Protein AF-A0A9C8L791-F1 (afdb_monomer_lite)

Radius of gyration: 18.17 Å; chains: 1; bounding box: 49×34×48 Å

Secondary structure (DSSP, 8-state):
-HHHHHHHHHHHHHHHHHHHHHHHHHHHHHHHHH--SHHHHHHHHHHHHHHHTT-SEEEEEEE-TTT--EEEEEEEESS-SSSHHHHHHH-STHHHHHHHH-TT------

pLDDT: mean 77.53, std 18.41, range [37.41, 97.5]

Foldseek 3Di:
DVVVVVVVVVVVVVVVVVVLVVVLVVQLVCLVVVDPDPLSSQQSNQVSVCVSVVNQKGWDWDQDPPVRDIGTRYIDHNPDPPCVVCVNVVSPCVVSVVCVVPPPDPPDPD

Sequence (110 aa):
MKKENEKLGALQAKLTLQRKKIDLILAIDRIRDGIPDPPAMLAAITNILADHFEASLCLLCLLDRESGDLALKAVNDRRSDETSQQLDALMTPALTQQIVEADGVLIWEG

Structure (mmCIF, N/CA/C/O backbone):
data_AF-A0A9C8L791-F1
#
_entry.id   AF-A0A9C8L791-F1
#
loop_
_atom_site.group_PDB
_atom_site.id
_atom_site.type_symbol
_atom_site.label_atom_id
_atom_site.label_alt_id
_atom_site.label_comp_id
_atom_site.label_asym_id
_atom_site.label_entity_id
_atom_site.label_seq_id
_atom_site.pdbx_PDB_ins_code
_atom_site.Cartn_x
_atom_site.Cartn_y
_atom_site.Cartn_z
_atom_site.occupancy
_atom_site.B_iso_or_equiv
_atom_site.auth_seq_id
_atom_site.auth_comp_id
_atom_site.auth_asym_id
_atom_site.auth_atom_id
_atom_site.pdbx_PDB_model_num
ATOM 1 N N . MET A 1 1 ? -29.755 5.052 29.133 1.00 60.81 1 MET A N 1
ATOM 2 C CA . MET A 1 1 ? -28.446 5.713 29.331 1.00 60.81 1 MET A CA 1
ATOM 3 C C . MET A 1 1 ? -27.243 4.831 28.979 1.00 60.81 1 MET A C 1
ATOM 5 O O . MET A 1 1 ? -26.572 5.166 28.018 1.00 60.81 1 MET A O 1
ATOM 9 N N . LYS A 1 2 ? -26.961 3.696 29.649 1.00 65.31 2 LYS A N 1
ATOM 10 C CA . LYS A 1 2 ? -25.735 2.896 29.375 1.00 65.31 2 LYS A CA 1
ATOM 11 C C . LYS A 1 2 ? -25.645 2.324 27.940 1.00 65.31 2 LYS A C 1
ATOM 13 O O . LYS A 1 2 ? -24.660 2.558 27.253 1.00 65.31 2 LYS A O 1
ATOM 18 N N . LYS A 1 3 ? -26.728 1.705 27.446 1.00 68.38 3 LYS A N 1
ATOM 19 C CA . LYS A 1 3 ? -26.830 1.164 26.069 1.00 68.38 3 LYS A CA 1
ATOM 20 C C . LYS A 1 3 ? -26.739 2.221 24.962 1.00 68.38 3 LYS A C 1
ATOM 22 O O . LYS A 1 3 ? -26.332 1.921 23.848 1.00 68.38 3 LYS A O 1
ATOM 27 N N . GLU A 1 4 ? -27.161 3.446 25.249 1.00 74.31 4 GLU A N 1
ATOM 28 C CA . GLU A 1 4 ? -27.154 4.547 24.280 1.00 74.31 4 GLU A CA 1
ATOM 29 C C . GLU A 1 4 ? -25.747 5.132 24.129 1.00 74.31 4 GLU A C 1
ATOM 31 O O . GLU A 1 4 ? -25.305 5.400 23.016 1.00 74.31 4 GLU A O 1
ATOM 36 N N . ASN A 1 5 ? -25.001 5.195 25.235 1.00 78.81 5 ASN A N 1
ATOM 37 C CA . ASN A 1 5 ? -23.604 5.617 25.243 1.00 78.81 5 ASN A CA 1
ATOM 38 C C . ASN A 1 5 ? -22.681 4.585 24.562 1.00 78.81 5 ASN A C 1
ATOM 40 O O . ASN A 1 5 ? -21.781 4.951 23.811 1.00 78.81 5 ASN A O 1
ATOM 44 N N . GLU A 1 6 ? -22.953 3.287 24.742 1.00 81.38 6 GLU A N 1
ATOM 45 C CA . GLU A 1 6 ? -22.265 2.203 24.016 1.00 81.38 6 GLU A CA 1
ATOM 46 C C . GLU A 1 6 ? -22.512 2.281 22.500 1.00 81.38 6 GLU A C 1
ATOM 48 O O . GLU A 1 6 ? -21.590 2.126 21.698 1.00 81.38 6 GLU A O 1
ATOM 53 N N . LYS A 1 7 ? -23.751 2.582 22.092 1.00 88.25 7 LYS A N 1
ATOM 54 C CA . LYS A 1 7 ? -24.124 2.724 20.679 1.00 88.25 7 LYS A CA 1
ATOM 55 C C . LYS A 1 7 ? -23.476 3.954 20.037 1.00 88.25 7 LYS A C 1
ATOM 57 O O . LYS A 1 7 ? -23.026 3.877 18.894 1.00 88.25 7 LYS A O 1
ATOM 62 N N . LEU A 1 8 ? -23.388 5.061 20.777 1.00 90.00 8 LEU A N 1
ATOM 63 C CA . LEU A 1 8 ? -22.699 6.275 20.343 1.00 90.00 8 LEU A CA 1
ATOM 64 C C . LEU A 1 8 ? -21.190 6.034 20.169 1.00 90.00 8 LEU A C 1
ATOM 66 O O . LEU A 1 8 ? -20.635 6.403 19.136 1.00 90.00 8 LEU A O 1
ATOM 70 N N . GLY A 1 9 ? -20.549 5.341 21.116 1.00 90.94 9 GLY A N 1
ATOM 71 C CA . GLY A 1 9 ? -19.135 4.966 21.014 1.00 90.94 9 GLY A CA 1
ATOM 72 C C . GLY A 1 9 ? -18.841 4.050 19.820 1.00 90.94 9 GLY A C 1
ATOM 73 O O . GLY A 1 9 ? -17.887 4.281 19.078 1.00 90.94 9 GLY A O 1
ATOM 74 N N . ALA A 1 10 ? -19.699 3.058 19.560 1.00 91.00 10 ALA A N 1
ATOM 75 C CA . ALA A 1 10 ? -19.560 2.180 18.396 1.00 91.00 10 ALA A CA 1
ATOM 76 C C . ALA A 1 10 ? -19.705 2.937 17.061 1.00 91.00 10 ALA A C 1
ATOM 78 O O . ALA A 1 10 ? -18.971 2.673 16.106 1.00 91.00 10 ALA A O 1
ATOM 79 N N . LEU A 1 11 ? -20.626 3.906 16.990 1.00 92.50 11 LEU A N 1
ATOM 80 C CA . LEU A 1 11 ? -20.796 4.767 15.816 1.00 92.50 11 LEU A CA 1
ATOM 81 C C . LEU A 1 11 ? -19.575 5.663 15.585 1.00 92.50 11 LEU A C 1
ATOM 83 O O . LEU A 1 11 ? -19.116 5.777 14.449 1.00 92.50 11 LEU A O 1
ATOM 87 N N . GLN A 1 12 ? -19.016 6.243 16.648 1.00 93.81 12 GLN A N 1
ATOM 88 C CA . GLN A 1 12 ? -17.788 7.036 16.568 1.00 93.81 12 GLN A CA 1
ATOM 89 C C . GLN A 1 12 ? -16.602 6.188 16.098 1.00 93.81 12 GLN A C 1
ATOM 91 O O . GLN A 1 12 ? -15.901 6.587 15.172 1.00 93.81 12 GLN A O 1
ATOM 96 N N . ALA A 1 13 ? -16.421 4.986 16.651 1.00 91.94 13 ALA A N 1
ATOM 97 C CA . ALA A 1 13 ? -15.372 4.066 16.214 1.00 91.94 13 ALA A CA 1
ATOM 98 C C . ALA A 1 13 ? -15.518 3.695 14.727 1.00 91.94 13 ALA A C 1
ATOM 100 O O . ALA A 1 13 ? -14.536 3.703 13.981 1.00 91.94 13 ALA A O 1
ATOM 101 N N . LYS A 1 14 ? -16.752 3.440 14.268 1.00 93.81 14 LYS A N 1
ATOM 102 C CA . LYS A 1 14 ? -17.037 3.163 12.854 1.00 93.81 14 LYS A CA 1
ATOM 103 C C . LYS A 1 14 ? -16.705 4.359 11.960 1.00 93.81 14 LYS A C 1
ATOM 105 O O . LYS A 1 14 ? -16.102 4.160 10.909 1.00 93.81 14 LYS A O 1
ATOM 110 N N . LEU A 1 15 ? -17.072 5.577 12.359 1.00 94.75 15 LEU A N 1
ATOM 111 C CA . LEU A 1 15 ? -16.745 6.789 11.602 1.00 94.75 15 LEU A CA 1
ATOM 112 C C . LEU A 1 15 ? -15.235 7.003 11.510 1.00 94.75 15 LEU A C 1
ATOM 114 O O . LEU A 1 15 ? -14.724 7.227 10.416 1.00 94.75 15 LEU A O 1
ATOM 118 N N . THR A 1 16 ? -14.516 6.859 12.622 1.00 94.25 16 THR A N 1
ATOM 119 C CA . THR A 1 16 ? -13.053 6.969 12.647 1.00 94.25 16 THR A CA 1
ATOM 120 C C . THR A 1 16 ? -12.402 5.937 11.731 1.00 94.25 16 THR A C 1
ATOM 122 O O . THR A 1 16 ? -11.501 6.276 10.967 1.00 94.25 16 THR A O 1
ATOM 125 N N . LEU A 1 17 ? -12.881 4.690 11.745 1.00 91.69 17 LEU A N 1
ATOM 126 C CA . LEU A 1 17 ? -12.372 3.646 10.856 1.00 91.69 17 LEU A CA 1
ATOM 127 C C . LEU A 1 17 ? -12.614 3.981 9.379 1.00 91.69 17 LEU A C 1
ATOM 129 O O . LEU A 1 17 ? -11.704 3.854 8.565 1.00 91.69 17 LEU A O 1
ATOM 133 N N . GLN A 1 18 ? -13.824 4.417 9.023 1.00 94.38 18 GLN A N 1
ATOM 134 C CA . GLN A 1 18 ? -14.141 4.804 7.644 1.00 94.38 18 GLN A CA 1
ATOM 135 C C . GLN A 1 18 ? -13.308 6.001 7.190 1.00 94.38 18 GLN A C 1
ATOM 137 O O . GLN A 1 18 ? -12.815 6.018 6.064 1.00 94.38 18 GLN A O 1
ATOM 142 N N . ARG A 1 19 ? -13.083 6.969 8.084 1.00 94.94 19 ARG A N 1
ATOM 143 C CA . ARG A 1 19 ? -12.234 8.118 7.792 1.00 94.94 19 ARG A CA 1
ATOM 144 C C . ARG A 1 19 ? -10.795 7.696 7.500 1.00 94.94 19 ARG A C 1
ATOM 146 O O . ARG A 1 19 ? -10.274 8.068 6.456 1.00 94.94 19 ARG A O 1
ATOM 153 N N . LYS A 1 20 ? -10.209 6.844 8.351 1.00 92.44 20 LYS A N 1
ATOM 154 C CA . LYS A 1 20 ? -8.863 6.285 8.140 1.00 92.44 20 LYS A CA 1
ATOM 155 C C . LYS A 1 20 ? -8.730 5.573 6.788 1.00 92.44 20 LYS A C 1
ATOM 157 O O . LYS A 1 20 ? -7.731 5.768 6.105 1.00 92.44 20 LYS A O 1
ATOM 162 N N . LYS A 1 21 ? -9.742 4.797 6.378 1.00 93.81 21 LYS A N 1
ATOM 163 C CA . LYS A 1 21 ? -9.753 4.108 5.073 1.00 93.81 21 LYS A CA 1
ATOM 164 C C . LYS A 1 21 ? -9.735 5.083 3.897 1.00 93.81 21 LYS A C 1
ATOM 166 O O . LYS A 1 21 ? -8.951 4.900 2.973 1.00 93.81 21 LYS A O 1
ATOM 171 N N . ILE A 1 22 ? -10.587 6.108 3.935 1.00 96.00 22 ILE A N 1
ATOM 172 C CA . ILE A 1 22 ? -10.644 7.128 2.878 1.00 96.00 22 ILE A CA 1
ATOM 173 C C . ILE A 1 22 ? -9.325 7.895 2.811 1.00 96.00 22 ILE A C 1
ATOM 175 O O . ILE A 1 22 ? -8.783 8.076 1.725 1.00 96.00 22 ILE A O 1
ATOM 179 N N . ASP A 1 23 ? -8.789 8.306 3.961 1.00 95.25 23 ASP A N 1
ATOM 180 C CA . ASP A 1 23 ? -7.527 9.042 4.018 1.00 95.25 23 ASP A CA 1
ATOM 181 C C . ASP A 1 23 ? -6.365 8.206 3.440 1.00 95.25 23 ASP A C 1
ATOM 183 O O . ASP A 1 23 ? -5.536 8.754 2.714 1.00 95.25 23 ASP A O 1
ATOM 187 N N . LEU A 1 24 ? -6.343 6.884 3.669 1.00 95.50 24 LEU A N 1
ATOM 188 C CA . LEU A 1 24 ? -5.360 5.979 3.060 1.00 95.50 24 LEU A CA 1
ATOM 189 C C . LEU A 1 24 ? -5.513 5.890 1.534 1.00 95.50 24 LEU A C 1
ATOM 191 O O . LEU A 1 24 ? -4.525 6.043 0.821 1.00 95.50 24 LEU A O 1
ATOM 195 N N . ILE A 1 25 ? -6.734 5.680 1.027 1.00 95.81 25 ILE A N 1
ATOM 196 C CA . ILE A 1 25 ? -6.994 5.603 -0.423 1.00 95.81 25 ILE A CA 1
ATOM 197 C C . ILE A 1 25 ? -6.551 6.897 -1.112 1.00 95.81 25 ILE A C 1
ATOM 199 O O . ILE A 1 25 ? -5.844 6.847 -2.114 1.00 95.81 25 ILE A O 1
ATOM 203 N N . LEU A 1 26 ? -6.907 8.055 -0.547 1.00 97.06 26 LEU A N 1
ATOM 204 C CA . LEU A 1 26 ? -6.512 9.355 -1.092 1.00 97.06 26 LEU A CA 1
ATOM 205 C C . LEU A 1 26 ? -4.998 9.570 -1.054 1.00 97.06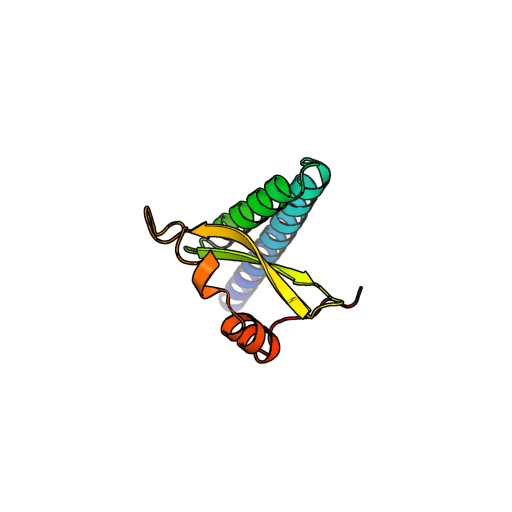 26 LEU A C 1
ATOM 207 O O . LEU A 1 26 ? -4.449 10.241 -1.924 1.00 97.06 26 LEU A O 1
ATOM 211 N N . ALA A 1 27 ? -4.310 9.042 -0.045 1.00 96.62 27 ALA A N 1
ATOM 212 C CA . ALA A 1 27 ? -2.864 9.155 0.024 1.00 96.62 27 ALA A CA 1
ATOM 213 C C . ALA A 1 27 ? -2.169 8.278 -1.032 1.00 96.62 27 ALA A C 1
ATOM 215 O O . ALA A 1 27 ? -1.232 8.746 -1.674 1.00 96.62 27 ALA A O 1
ATOM 216 N N . ILE A 1 28 ? -2.672 7.062 -1.277 1.00 96.00 28 ILE A N 1
ATOM 217 C CA . ILE A 1 28 ? -2.200 6.197 -2.371 1.00 96.00 28 ILE A CA 1
ATOM 218 C C . ILE A 1 28 ? -2.441 6.869 -3.731 1.00 96.00 28 ILE A C 1
ATOM 220 O O . ILE A 1 28 ? -1.542 6.892 -4.567 1.00 96.00 28 ILE A O 1
ATOM 224 N N . ASP A 1 29 ? -3.617 7.468 -3.931 1.00 97.25 29 ASP A N 1
ATOM 225 C CA . ASP A 1 29 ? -3.988 8.182 -5.160 1.00 97.25 29 ASP A CA 1
ATOM 226 C C . ASP A 1 29 ? -3.018 9.337 -5.467 1.00 97.25 29 ASP A C 1
ATOM 228 O O . ASP A 1 29 ? -2.471 9.431 -6.564 1.00 97.25 29 ASP A O 1
ATOM 232 N N . ARG A 1 30 ? -2.689 10.148 -4.453 1.00 97.50 30 ARG A N 1
ATOM 233 C CA . ARG A 1 30 ? -1.693 11.226 -4.580 1.00 97.50 30 ARG A CA 1
ATOM 234 C C . ARG A 1 30 ? -0.292 10.714 -4.907 1.00 97.50 30 ARG A C 1
ATOM 236 O O . ARG A 1 30 ? 0.423 11.378 -5.649 1.00 97.50 30 ARG A O 1
ATOM 243 N N . ILE A 1 31 ? 0.117 9.576 -4.342 1.00 96.88 31 ILE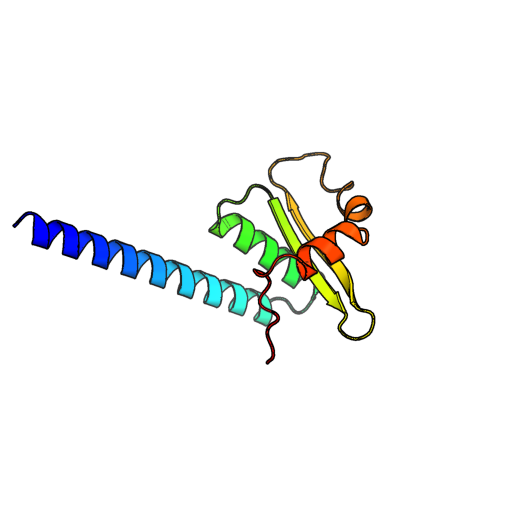 A N 1
ATOM 244 C CA . ILE A 1 31 ? 1.415 8.962 -4.655 1.00 96.88 31 ILE A CA 1
ATOM 245 C C . ILE A 1 31 ? 1.438 8.508 -6.117 1.00 96.88 31 ILE A C 1
ATOM 247 O O . ILE A 1 31 ? 2.392 8.819 -6.830 1.00 96.88 31 ILE A O 1
ATOM 251 N N . ARG A 1 32 ? 0.375 7.830 -6.568 1.00 95.00 32 ARG A N 1
ATOM 252 C CA . ARG A 1 32 ? 0.229 7.364 -7.952 1.00 95.00 32 ARG A CA 1
ATOM 253 C C . ARG A 1 32 ? 0.308 8.517 -8.950 1.00 95.00 32 ARG A C 1
ATOM 255 O O . ARG A 1 32 ? 1.000 8.405 -9.954 1.00 95.00 32 ARG A O 1
ATOM 262 N N . ASP A 1 33 ? -0.379 9.618 -8.667 1.00 97.25 33 ASP A N 1
ATOM 263 C CA . ASP A 1 33 ? -0.464 10.743 -9.601 1.00 97.25 33 ASP A CA 1
ATOM 264 C C . ASP A 1 33 ? 0.752 11.683 -9.517 1.00 97.25 33 ASP A C 1
ATOM 266 O O . ASP A 1 33 ? 1.041 12.416 -10.463 1.00 97.25 33 ASP A O 1
ATOM 270 N N . GLY A 1 34 ? 1.473 11.679 -8.391 1.00 95.88 34 GLY A N 1
ATOM 271 C CA . GLY A 1 34 ? 2.595 12.583 -8.130 1.00 95.88 34 GLY A CA 1
ATOM 272 C C . GLY A 1 34 ? 3.982 12.033 -8.473 1.00 95.88 34 GLY A C 1
ATOM 273 O O . GLY A 1 34 ? 4.910 12.824 -8.642 1.00 95.88 34 GLY A O 1
ATOM 274 N N . ILE A 1 35 ? 4.153 10.709 -8.566 1.00 96.19 35 ILE A N 1
ATOM 275 C CA . ILE A 1 35 ? 5.456 10.070 -8.804 1.00 96.19 35 ILE A CA 1
ATOM 276 C C . ILE A 1 35 ? 5.430 9.329 -10.148 1.00 96.19 35 ILE A C 1
ATOM 278 O O . ILE A 1 35 ? 4.845 8.255 -10.231 1.00 96.19 35 ILE A O 1
ATOM 282 N N . PRO A 1 36 ? 6.077 9.849 -11.207 1.00 93.00 36 PRO A N 1
ATOM 283 C CA . PRO A 1 36 ? 6.042 9.219 -12.529 1.00 93.00 36 PRO A CA 1
ATOM 284 C C . PRO A 1 36 ? 6.922 7.966 -12.637 1.00 93.00 36 PRO A C 1
ATOM 286 O O . PRO A 1 36 ? 6.715 7.159 -13.539 1.00 93.00 36 PRO A O 1
ATOM 289 N N . ASP A 1 37 ? 7.910 7.809 -11.751 1.00 94.88 37 ASP A N 1
ATOM 290 C CA . ASP A 1 37 ? 8.803 6.649 -11.722 1.00 94.88 37 ASP A CA 1
ATOM 291 C C . ASP A 1 37 ? 8.139 5.467 -10.984 1.00 94.88 37 ASP A C 1
ATOM 293 O O . ASP A 1 37 ? 7.884 5.574 -9.779 1.00 94.88 37 ASP A O 1
ATOM 297 N N . PRO A 1 38 ? 7.847 4.335 -11.659 1.00 91.94 38 PRO A N 1
ATOM 298 C CA . PRO A 1 38 ? 7.111 3.233 -11.040 1.00 91.94 38 PRO A CA 1
ATOM 299 C C . PRO A 1 38 ? 7.814 2.596 -9.827 1.00 91.94 38 PRO A C 1
ATOM 301 O O . PRO A 1 38 ? 7.137 2.374 -8.823 1.00 91.94 38 PRO A O 1
ATOM 304 N N . PRO A 1 39 ? 9.135 2.319 -9.836 1.00 87.88 39 PRO A N 1
ATOM 305 C CA . PRO A 1 39 ? 9.834 1.839 -8.643 1.00 87.88 39 PRO A CA 1
ATOM 306 C C . PRO A 1 39 ? 9.703 2.786 -7.443 1.00 87.88 39 PRO A C 1
ATOM 308 O O . PRO A 1 39 ? 9.355 2.338 -6.348 1.00 87.88 39 PRO A O 1
ATOM 311 N N . ALA A 1 40 ? 9.910 4.093 -7.639 1.00 89.81 40 ALA A N 1
ATOM 312 C CA . ALA A 1 40 ? 9.753 5.081 -6.573 1.00 89.81 40 ALA A CA 1
ATOM 313 C C . ALA A 1 40 ? 8.303 5.175 -6.067 1.00 89.81 40 ALA A C 1
ATOM 315 O O . ALA A 1 40 ? 8.075 5.291 -4.860 1.00 89.81 40 ALA A O 1
ATOM 316 N N . MET A 1 41 ? 7.318 5.078 -6.965 1.00 95.75 41 MET A N 1
ATOM 317 C CA . MET A 1 41 ? 5.897 5.055 -6.615 1.00 95.75 41 MET A CA 1
ATOM 318 C C . MET A 1 41 ? 5.557 3.841 -5.741 1.00 95.75 41 MET A C 1
ATOM 320 O O . MET A 1 41 ? 4.944 3.992 -4.685 1.00 95.75 41 MET A O 1
ATOM 324 N N . LEU A 1 42 ? 5.985 2.643 -6.148 1.00 92.56 42 LEU A N 1
ATOM 325 C CA . LEU A 1 42 ? 5.742 1.400 -5.413 1.00 92.56 42 LEU A CA 1
ATOM 326 C C . LEU A 1 42 ? 6.402 1.432 -4.029 1.00 92.56 42 LEU A C 1
ATOM 328 O O . LEU A 1 42 ? 5.763 1.067 -3.046 1.00 92.56 42 LEU A O 1
ATOM 332 N N . ALA A 1 43 ? 7.630 1.946 -3.923 1.00 89.81 43 ALA A N 1
ATOM 333 C CA . ALA A 1 43 ? 8.295 2.140 -2.636 1.00 89.81 43 ALA A CA 1
ATOM 334 C C . ALA A 1 43 ? 7.524 3.109 -1.721 1.00 89.81 43 ALA A C 1
ATOM 336 O O . ALA A 1 43 ? 7.311 2.817 -0.543 1.00 89.81 43 ALA A O 1
ATOM 337 N N . ALA A 1 44 ? 7.049 4.237 -2.260 1.00 95.12 44 ALA A N 1
ATOM 338 C CA . ALA A 1 44 ? 6.246 5.197 -1.507 1.00 95.12 44 ALA A CA 1
ATOM 339 C C . ALA A 1 44 ? 4.909 4.597 -1.026 1.00 95.12 44 ALA A C 1
ATOM 341 O O . ALA A 1 44 ? 4.517 4.826 0.120 1.00 95.12 44 ALA A O 1
ATOM 342 N N . ILE A 1 45 ? 4.243 3.786 -1.858 1.00 95.69 45 ILE A N 1
ATOM 343 C CA . ILE A 1 45 ? 3.026 3.052 -1.479 1.00 95.69 45 ILE A CA 1
ATOM 344 C C . ILE A 1 45 ? 3.323 2.045 -0.355 1.00 95.69 45 ILE A C 1
ATOM 346 O O . ILE A 1 45 ? 2.605 2.001 0.643 1.00 95.69 45 ILE A O 1
ATOM 350 N N . THR A 1 46 ? 4.394 1.261 -0.463 1.00 93.12 46 THR A N 1
ATOM 351 C CA . THR A 1 46 ? 4.782 0.295 0.580 1.00 93.12 46 THR A CA 1
ATOM 352 C C . THR A 1 46 ? 5.074 0.984 1.912 1.00 93.12 46 THR A C 1
ATOM 354 O O . THR A 1 46 ? 4.639 0.510 2.962 1.00 93.12 46 THR A O 1
ATOM 357 N N . ASN A 1 47 ? 5.745 2.138 1.884 1.00 93.31 47 ASN A N 1
ATOM 358 C CA . ASN A 1 47 ? 6.044 2.913 3.088 1.00 93.31 47 ASN A CA 1
ATOM 359 C C . ASN A 1 47 ? 4.770 3.406 3.783 1.00 93.31 47 ASN A C 1
ATOM 361 O O . ASN A 1 47 ? 4.620 3.200 4.987 1.00 93.31 47 ASN A O 1
ATOM 365 N N . ILE A 1 48 ? 3.827 3.993 3.035 1.00 95.56 48 ILE A N 1
ATOM 366 C CA . ILE A 1 48 ? 2.592 4.508 3.640 1.00 95.56 48 ILE A CA 1
ATOM 367 C C . ILE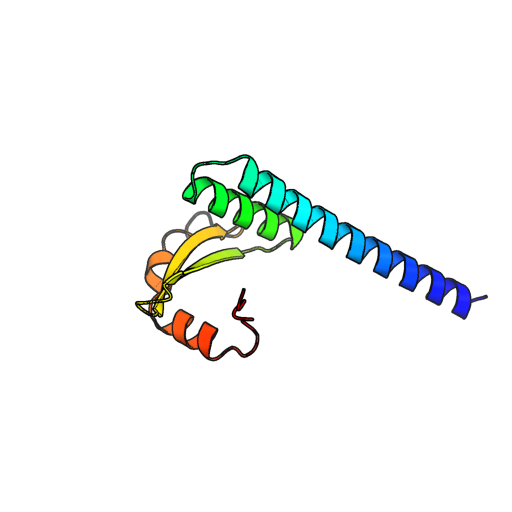 A 1 48 ? 1.690 3.388 4.166 1.00 95.56 48 ILE A C 1
ATOM 369 O O . ILE A 1 48 ? 1.029 3.567 5.187 1.00 95.56 48 ILE A O 1
ATOM 373 N N . LEU A 1 49 ? 1.682 2.221 3.515 1.00 94.12 49 LEU A N 1
ATOM 374 C CA . LEU A 1 49 ? 0.982 1.042 4.026 1.00 94.12 49 LEU A CA 1
ATOM 375 C C . LEU A 1 49 ? 1.618 0.559 5.332 1.00 94.12 49 LEU A C 1
ATOM 377 O O . LEU A 1 49 ? 0.903 0.328 6.307 1.00 94.12 49 LEU A O 1
ATOM 381 N N . ALA A 1 50 ? 2.950 0.472 5.384 1.00 91.19 50 ALA A N 1
ATOM 382 C CA . ALA A 1 50 ? 3.662 0.118 6.605 1.00 91.19 50 ALA A CA 1
ATOM 383 C C . ALA A 1 50 ? 3.373 1.112 7.744 1.00 91.19 50 ALA A C 1
ATOM 385 O O . ALA A 1 50 ? 3.149 0.690 8.877 1.00 91.19 50 ALA A O 1
ATOM 386 N N . ASP A 1 51 ? 3.317 2.416 7.447 1.00 92.38 51 ASP A N 1
ATOM 387 C CA . ASP A 1 51 ? 2.998 3.455 8.432 1.00 92.38 51 ASP A CA 1
ATOM 388 C C . ASP A 1 51 ? 1.563 3.331 8.931 1.00 92.38 51 ASP A C 1
ATOM 390 O O . ASP A 1 51 ? 1.318 3.330 10.135 1.00 92.38 51 ASP A O 1
ATOM 394 N N . HIS A 1 52 ? 0.610 3.196 8.010 1.00 92.50 52 HIS A N 1
ATOM 395 C CA . HIS A 1 52 ? -0.810 3.164 8.337 1.00 92.50 52 HIS A CA 1
ATOM 396 C C . HIS A 1 52 ? -1.195 1.958 9.196 1.00 92.50 52 HIS A C 1
ATOM 398 O O . HIS A 1 52 ? -2.051 2.074 10.075 1.00 92.50 52 HIS A O 1
ATOM 404 N N . PHE A 1 53 ? -0.587 0.802 8.927 1.00 89.88 53 PHE A N 1
ATOM 405 C CA . PHE A 1 53 ? -0.838 -0.430 9.671 1.00 89.88 53 PHE A CA 1
ATOM 406 C C . PHE A 1 53 ? 0.114 -0.635 10.849 1.00 89.88 53 PHE A C 1
ATOM 408 O O . PHE A 1 53 ? 0.011 -1.660 11.519 1.00 89.88 53 PHE A O 1
ATOM 415 N N . GLU A 1 54 ? 1.031 0.309 11.094 1.00 89.50 54 GLU A N 1
ATOM 416 C CA . GLU A 1 54 ? 2.108 0.172 12.083 1.00 89.50 54 GLU A CA 1
ATOM 417 C C . GLU A 1 54 ? 2.859 -1.165 11.913 1.00 89.50 54 GLU A C 1
ATOM 419 O O . GLU A 1 54 ? 3.272 -1.823 12.872 1.00 89.50 54 GLU A O 1
ATOM 424 N N . ALA A 1 55 ? 3.001 -1.599 10.658 1.00 85.75 55 ALA A N 1
ATOM 425 C CA . ALA A 1 55 ? 3.550 -2.896 10.321 1.00 85.75 55 ALA A CA 1
ATOM 426 C C . ALA A 1 55 ? 5.073 -2.861 10.429 1.00 85.75 55 ALA A C 1
ATOM 428 O O . ALA A 1 55 ? 5.739 -1.936 9.967 1.00 85.75 55 ALA A O 1
ATOM 429 N N . SER A 1 56 ? 5.639 -3.913 11.010 1.00 83.25 56 SER A N 1
ATOM 430 C CA . SER A 1 56 ? 7.088 -4.067 11.103 1.00 83.25 56 SER A CA 1
ATOM 431 C C . SER A 1 56 ? 7.747 -4.491 9.793 1.00 83.25 56 SER A C 1
ATOM 433 O O . SER A 1 56 ? 8.948 -4.313 9.645 1.00 83.25 56 SER A O 1
ATOM 435 N N . LEU A 1 57 ? 6.970 -5.091 8.890 1.00 82.31 57 LEU A N 1
ATOM 436 C CA . LEU A 1 57 ? 7.394 -5.546 7.574 1.00 82.31 57 LEU A CA 1
ATOM 437 C C . LEU A 1 57 ? 6.238 -5.340 6.594 1.00 82.31 57 LEU A C 1
ATOM 439 O O . LEU A 1 57 ? 5.107 -5.734 6.881 1.00 82.31 57 LEU A O 1
ATOM 443 N N . CYS A 1 58 ? 6.529 -4.754 5.439 1.00 85.56 58 CYS A N 1
ATOM 444 C CA . CYS A 1 58 ? 5.602 -4.622 4.326 1.00 85.56 58 CYS A CA 1
ATOM 445 C C . CYS A 1 58 ? 6.315 -4.996 3.025 1.00 85.56 58 CYS A C 1
ATOM 447 O O . CYS A 1 58 ? 7.402 -4.493 2.740 1.00 85.56 58 CYS A O 1
ATOM 449 N N . LEU A 1 59 ? 5.696 -5.887 2.253 1.00 85.88 59 LEU A N 1
ATOM 450 C CA . LEU A 1 59 ? 6.195 -6.370 0.971 1.00 85.88 59 LEU A CA 1
ATOM 451 C C . LEU A 1 59 ? 5.160 -6.044 -0.101 1.00 85.88 59 LEU A C 1
ATOM 453 O O . LEU A 1 59 ? 3.977 -6.336 0.078 1.00 85.88 59 LEU A O 1
ATOM 457 N N . LEU A 1 60 ? 5.607 -5.480 -1.219 1.00 86.38 60 LEU A N 1
ATOM 458 C CA . LEU A 1 60 ? 4.767 -5.248 -2.387 1.00 86.38 60 LEU A CA 1
ATOM 459 C C . LEU A 1 60 ? 5.315 -6.032 -3.572 1.00 86.38 60 LEU A C 1
ATOM 461 O O . LEU A 1 60 ? 6.442 -5.806 -4.019 1.00 86.38 60 LEU A O 1
ATOM 465 N N . CYS A 1 61 ? 4.492 -6.947 -4.070 1.00 83.75 61 CYS A N 1
ATOM 466 C CA . CYS A 1 61 ? 4.823 -7.825 -5.180 1.00 83.75 61 CYS A CA 1
ATOM 467 C C . CYS A 1 61 ? 3.901 -7.547 -6.365 1.00 83.75 61 CYS A C 1
ATOM 469 O O . CYS A 1 61 ? 2.730 -7.215 -6.182 1.00 83.75 61 CYS A O 1
ATOM 471 N N . LEU A 1 62 ? 4.427 -7.714 -7.573 1.00 85.56 62 LEU A N 1
ATOM 472 C CA . LEU A 1 62 ? 3.643 -7.719 -8.801 1.00 85.56 62 LEU A CA 1
ATOM 473 C C . LEU A 1 62 ? 3.626 -9.131 -9.368 1.00 85.56 62 LEU A C 1
ATOM 475 O O . LEU A 1 62 ? 4.674 -9.763 -9.465 1.00 85.56 62 LEU A O 1
ATOM 479 N N . LEU A 1 63 ? 2.438 -9.599 -9.731 1.00 80.88 63 LEU A N 1
ATOM 480 C CA . LEU A 1 63 ? 2.247 -10.853 -10.442 1.00 80.88 63 LEU A CA 1
ATOM 481 C C . LEU A 1 63 ? 2.203 -10.561 -11.942 1.00 80.88 63 LEU A C 1
ATOM 483 O O . LEU A 1 63 ? 1.352 -9.789 -12.395 1.00 80.88 63 LEU A O 1
ATOM 487 N N . ASP A 1 64 ? 3.103 -11.176 -12.697 1.00 79.56 64 ASP A N 1
ATOM 488 C CA . ASP A 1 64 ? 3.005 -11.224 -14.147 1.00 79.56 64 ASP A CA 1
ATOM 489 C C . ASP A 1 64 ? 1.866 -12.173 -14.542 1.00 79.56 64 ASP A C 1
ATOM 491 O O . ASP A 1 64 ? 1.821 -13.328 -14.117 1.00 79.56 64 ASP A O 1
ATOM 495 N N . ARG A 1 65 ? 0.901 -11.675 -15.320 1.00 78.25 65 ARG A N 1
ATOM 496 C CA . ARG A 1 65 ? -0.286 -12.457 -15.694 1.00 78.25 65 ARG A CA 1
ATOM 497 C C . ARG A 1 65 ? -0.000 -13.506 -16.767 1.00 78.25 65 ARG A C 1
ATOM 499 O O . ARG A 1 65 ? -0.761 -14.463 -16.860 1.00 78.25 65 ARG A O 1
ATOM 506 N N . GLU A 1 66 ? 1.026 -13.310 -17.591 1.00 81.06 66 GLU A N 1
ATOM 507 C CA . GLU A 1 66 ? 1.357 -14.218 -18.690 1.00 81.06 66 GLU A CA 1
ATOM 508 C C . GLU A 1 66 ? 2.262 -15.352 -18.212 1.00 81.06 66 GLU A C 1
ATOM 510 O O . GLU A 1 66 ? 1.999 -16.514 -18.52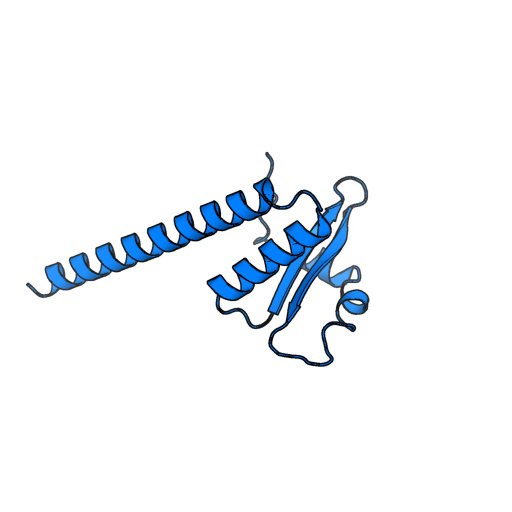1 1.00 81.06 66 GLU A O 1
ATOM 515 N N . SER A 1 67 ? 3.304 -15.031 -17.441 1.00 80.31 67 SER A N 1
ATOM 516 C CA . SER A 1 67 ? 4.242 -16.028 -16.923 1.00 80.31 67 SER A CA 1
ATOM 517 C C . SER A 1 67 ? 3.811 -16.631 -15.586 1.00 80.31 67 SER A C 1
ATOM 519 O O . SER A 1 67 ? 4.237 -17.735 -15.251 1.00 80.31 67 SER A O 1
ATOM 521 N N . GLY A 1 68 ? 2.952 -15.941 -14.827 1.00 75.75 68 GLY A N 1
ATOM 522 C CA . GLY A 1 68 ? 2.602 -16.322 -13.457 1.00 75.75 68 GLY A CA 1
ATOM 523 C C . GLY A 1 68 ? 3.709 -16.014 -12.443 1.00 75.75 68 GLY A C 1
ATOM 524 O O . GLY A 1 68 ? 3.614 -16.435 -11.288 1.00 75.75 68 GLY A O 1
ATOM 525 N N . ASP A 1 69 ? 4.755 -15.291 -12.852 1.00 75.88 69 ASP A N 1
ATOM 526 C CA . ASP A 1 69 ? 5.881 -14.976 -11.982 1.00 75.88 69 ASP A CA 1
ATOM 527 C C . ASP A 1 69 ? 5.535 -13.852 -11.010 1.00 75.88 69 ASP A C 1
ATOM 529 O O . ASP A 1 69 ? 4.991 -12.809 -11.376 1.00 75.88 69 ASP A O 1
ATOM 533 N N . LEU A 1 70 ? 5.914 -14.043 -9.750 1.00 76.50 70 LEU A N 1
ATOM 534 C CA . LEU A 1 70 ? 5.785 -13.029 -8.718 1.00 76.50 70 LEU A CA 1
ATOM 535 C C . LEU A 1 70 ? 7.118 -12.297 -8.554 1.00 76.50 70 LEU A C 1
ATOM 537 O O . LEU A 1 70 ? 8.132 -12.900 -8.213 1.00 76.50 70 LEU A O 1
ATOM 541 N N . ALA A 1 71 ? 7.114 -10.983 -8.755 1.00 79.25 71 ALA A N 1
ATOM 542 C CA . ALA A 1 71 ? 8.284 -10.134 -8.582 1.00 79.25 71 ALA A CA 1
ATOM 543 C C . ALA A 1 71 ? 8.103 -9.206 -7.378 1.00 79.25 71 ALA A C 1
ATOM 545 O O . ALA A 1 71 ? 7.207 -8.357 -7.374 1.00 79.25 71 ALA A O 1
ATOM 546 N N . LEU A 1 72 ? 8.987 -9.313 -6.383 1.00 81.31 72 LEU A N 1
ATOM 547 C CA . LEU A 1 72 ? 9.084 -8.331 -5.305 1.00 81.31 72 LEU A CA 1
ATOM 548 C C . LEU A 1 72 ? 9.552 -6.989 -5.887 1.00 81.31 72 LEU A C 1
ATOM 550 O O . LEU A 1 72 ? 10.531 -6.933 -6.631 1.00 81.31 72 LEU A O 1
ATOM 554 N N . LYS A 1 73 ? 8.823 -5.908 -5.600 1.00 85.75 73 LYS A N 1
ATOM 555 C CA . LYS A 1 73 ? 9.126 -4.564 -6.123 1.00 85.75 73 LYS A CA 1
ATOM 556 C C . LYS A 1 73 ? 9.492 -3.558 -5.048 1.00 85.75 73 LYS A C 1
ATOM 558 O O . LYS A 1 73 ? 10.199 -2.602 -5.346 1.00 85.75 73 LYS A O 1
ATOM 563 N N . ALA A 1 74 ? 9.006 -3.747 -3.826 1.00 85.56 74 ALA A N 1
ATOM 564 C CA . ALA A 1 74 ? 9.340 -2.875 -2.712 1.00 85.56 74 ALA A CA 1
ATOM 565 C C . ALA A 1 74 ? 9.242 -3.614 -1.376 1.00 85.56 74 ALA A C 1
ATOM 567 O O . ALA A 1 74 ? 8.342 -4.431 -1.166 1.00 85.56 74 ALA A O 1
ATOM 568 N N . VAL A 1 75 ? 10.154 -3.264 -0.470 1.00 84.44 75 VAL A N 1
ATOM 569 C CA . VAL A 1 75 ? 10.246 -3.778 0.898 1.00 84.44 75 VAL A CA 1
ATOM 570 C C . VAL A 1 75 ? 10.350 -2.587 1.843 1.00 84.44 75 VAL A C 1
ATOM 572 O O . VAL A 1 75 ? 11.172 -1.698 1.636 1.00 84.44 75 VAL A O 1
ATOM 575 N N . ASN A 1 76 ? 9.529 -2.576 2.888 1.00 84.62 76 ASN A N 1
ATOM 576 C CA . ASN A 1 76 ? 9.736 -1.741 4.065 1.00 84.62 76 ASN A CA 1
ATOM 577 C C . ASN A 1 76 ? 9.895 -2.677 5.260 1.00 84.62 76 ASN A C 1
ATOM 579 O O . ASN A 1 76 ? 8.919 -3.278 5.703 1.00 84.62 76 ASN A O 1
ATOM 583 N N . ASP A 1 77 ? 11.122 -2.826 5.746 1.00 84.12 77 ASP A N 1
ATOM 584 C CA . ASP A 1 77 ? 11.427 -3.588 6.952 1.00 84.12 77 ASP A CA 1
ATOM 585 C C . ASP A 1 77 ? 11.924 -2.630 8.036 1.00 84.12 77 ASP A C 1
ATOM 587 O O . ASP A 1 77 ? 12.960 -1.986 7.895 1.00 84.12 77 ASP A O 1
ATOM 591 N N . ARG A 1 78 ? 11.164 -2.518 9.126 1.00 77.44 78 ARG A N 1
ATOM 592 C CA . ARG A 1 78 ? 11.492 -1.654 10.273 1.00 77.44 78 ARG A CA 1
ATOM 593 C C . ARG A 1 78 ? 12.295 -2.382 11.340 1.00 77.44 78 ARG A C 1
ATOM 595 O O . ARG A 1 78 ? 12.649 -1.775 12.348 1.00 77.44 78 ARG A O 1
ATOM 602 N N . ARG A 1 79 ? 12.498 -3.692 11.180 1.00 67.12 79 ARG A N 1
ATOM 603 C CA . ARG A 1 79 ? 13.152 -4.557 12.164 1.00 67.12 79 ARG A CA 1
ATOM 604 C C . ARG A 1 79 ? 14.608 -4.848 11.843 1.00 67.12 79 ARG A C 1
ATOM 606 O O . ARG A 1 79 ? 15.247 -5.469 12.689 1.00 67.12 79 ARG A O 1
ATOM 613 N N . SER A 1 80 ? 15.141 -4.440 10.690 1.00 56.38 80 SER A N 1
ATOM 614 C CA . SER A 1 80 ? 16.475 -4.893 10.312 1.00 56.38 80 SER A CA 1
ATOM 615 C C . SER A 1 80 ? 17.371 -3.856 9.642 1.00 56.38 80 SER A C 1
ATOM 617 O O . SER A 1 80 ? 17.050 -3.279 8.608 1.00 56.38 80 SER A O 1
ATOM 619 N N . ASP A 1 81 ? 18.569 -3.733 10.212 1.00 53.00 81 ASP A N 1
ATOM 620 C CA . ASP A 1 81 ? 19.752 -3.177 9.558 1.00 53.00 81 ASP A CA 1
ATOM 621 C C . ASP A 1 81 ? 20.394 -4.197 8.574 1.00 53.00 81 ASP A C 1
ATOM 623 O O . ASP A 1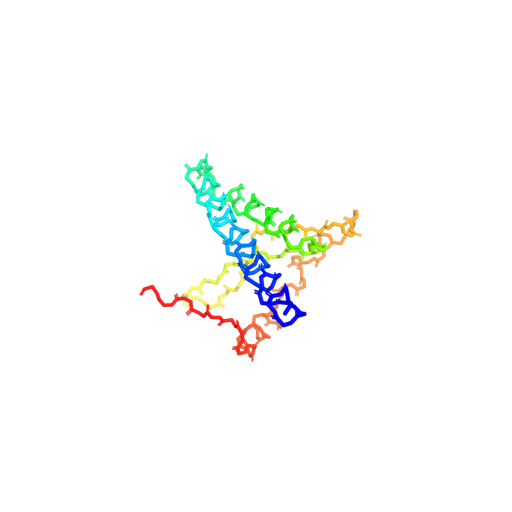 81 ? 21.318 -3.845 7.847 1.00 53.00 81 ASP A O 1
ATOM 627 N N . GLU A 1 82 ? 19.911 -5.457 8.498 1.00 51.06 82 GLU A N 1
ATOM 628 C CA . GLU A 1 82 ? 20.575 -6.551 7.745 1.00 51.06 82 GLU A CA 1
ATOM 629 C C . GLU A 1 82 ? 19.646 -7.546 6.989 1.00 51.06 82 GLU A C 1
ATOM 631 O O . GLU A 1 82 ? 20.122 -8.302 6.143 1.00 51.06 82 GLU A O 1
ATOM 636 N N . THR A 1 83 ? 18.323 -7.576 7.217 1.00 53.94 83 THR A N 1
ATOM 637 C CA . THR A 1 83 ? 17.413 -8.621 6.666 1.00 53.94 83 THR A CA 1
ATOM 638 C C . THR A 1 83 ? 16.849 -8.272 5.283 1.00 53.94 83 THR A C 1
ATOM 640 O O . THR A 1 83 ? 16.463 -9.163 4.525 1.00 53.94 83 THR A O 1
ATOM 643 N N . SER A 1 84 ? 16.888 -6.995 4.893 1.00 51.72 84 SER A N 1
ATOM 644 C CA . SER A 1 84 ? 16.344 -6.518 3.611 1.00 51.72 84 SER A CA 1
ATOM 645 C C . SER A 1 84 ? 16.999 -7.159 2.374 1.00 51.72 84 SER A C 1
ATOM 647 O O . SER A 1 84 ? 16.330 -7.340 1.364 1.00 51.72 84 SER A O 1
ATOM 649 N N . GLN A 1 85 ? 18.276 -7.565 2.444 1.00 51.00 85 GLN A N 1
ATOM 650 C CA . GLN A 1 85 ? 18.994 -8.179 1.309 1.00 51.00 85 GLN A CA 1
ATOM 651 C C . GLN A 1 85 ? 18.718 -9.684 1.132 1.00 51.00 85 GLN A C 1
ATOM 653 O O . GLN A 1 85 ? 18.982 -10.232 0.065 1.00 51.00 85 GLN A O 1
ATOM 658 N N . GLN A 1 86 ? 18.191 -10.374 2.150 1.00 54.69 86 GLN A N 1
ATOM 659 C CA . GLN A 1 86 ? 17.938 -11.825 2.089 1.00 54.69 86 GLN A CA 1
ATOM 660 C C . GLN A 1 86 ? 16.540 -12.169 1.555 1.00 54.69 86 GLN A C 1
ATOM 662 O O . GLN A 1 86 ? 16.315 -13.287 1.090 1.00 54.69 86 GLN A O 1
ATOM 667 N N . LEU A 1 87 ? 15.607 -11.214 1.584 1.00 55.91 87 LEU A N 1
ATOM 668 C CA . LEU A 1 87 ? 14.232 -11.407 1.120 1.00 55.91 87 LEU A CA 1
ATOM 669 C C . LEU A 1 87 ? 14.142 -11.610 -0.398 1.00 55.91 87 LEU A C 1
ATOM 671 O O . LEU A 1 87 ? 13.404 -12.490 -0.827 1.00 55.91 87 LEU A O 1
ATOM 675 N N . ASP A 1 88 ? 14.955 -10.916 -1.199 1.00 52.00 88 ASP A N 1
ATOM 676 C CA . ASP A 1 88 ? 14.986 -11.116 -2.659 1.00 52.00 88 ASP A CA 1
ATOM 677 C C . ASP A 1 88 ? 15.331 -12.564 -3.056 1.00 52.00 88 ASP A C 1
ATOM 679 O O . ASP A 1 88 ? 14.812 -13.080 -4.044 1.00 52.00 88 ASP A O 1
ATOM 683 N N . ALA A 1 89 ? 16.159 -13.256 -2.265 1.00 52.28 89 ALA A N 1
ATOM 684 C CA . ALA A 1 89 ? 16.538 -14.647 -2.521 1.00 52.28 89 ALA A CA 1
ATOM 685 C C . ALA A 1 89 ? 15.490 -15.667 -2.028 1.00 52.28 89 ALA A C 1
ATOM 687 O O . ALA A 1 89 ? 15.375 -16.759 -2.588 1.00 52.28 89 ALA A O 1
ATOM 688 N N . LEU A 1 90 ? 14.721 -15.318 -0.989 1.00 51.59 90 LEU A N 1
ATOM 689 C CA . LEU A 1 90 ? 13.720 -16.189 -0.356 1.00 51.59 90 LEU A CA 1
ATOM 690 C C . LEU A 1 90 ? 12.329 -16.105 -1.008 1.00 51.59 90 LEU A C 1
ATOM 692 O O . LEU A 1 90 ? 11.496 -16.976 -0.769 1.00 51.59 90 LEU A O 1
ATOM 696 N N . MET A 1 91 ? 12.086 -15.113 -1.870 1.00 53.38 91 MET A N 1
ATOM 697 C CA . MET A 1 91 ? 10.848 -14.943 -2.651 1.00 53.38 91 MET A CA 1
ATOM 698 C C . MET A 1 91 ? 10.744 -15.896 -3.867 1.00 53.38 91 MET A C 1
ATOM 700 O O . MET A 1 91 ? 10.056 -15.605 -4.842 1.00 53.38 91 MET A O 1
ATOM 704 N N . THR A 1 92 ? 11.426 -17.047 -3.826 1.00 52.03 92 THR A N 1
ATOM 705 C CA . THR A 1 92 ? 11.314 -18.150 -4.802 1.00 52.03 92 THR A CA 1
ATOM 706 C C . THR A 1 92 ? 9.925 -18.840 -4.703 1.00 52.03 92 THR A C 1
ATOM 708 O O . THR A 1 92 ? 9.187 -18.572 -3.751 1.00 52.03 92 THR A O 1
ATOM 711 N N . PRO A 1 93 ? 9.542 -19.740 -5.645 1.00 51.28 93 PRO A N 1
ATOM 712 C CA . PRO A 1 93 ? 8.173 -20.235 -5.911 1.00 51.28 93 PRO A CA 1
ATOM 713 C C . PRO A 1 93 ? 7.280 -20.637 -4.727 1.00 51.28 93 PRO A C 1
ATOM 715 O O . PRO A 1 93 ? 6.062 -20.690 -4.877 1.00 51.28 93 PRO A O 1
ATOM 718 N N . ALA A 1 94 ? 7.851 -20.910 -3.554 1.00 50.62 94 ALA A N 1
ATOM 719 C CA . ALA A 1 94 ? 7.127 -21.261 -2.338 1.00 50.62 94 ALA A CA 1
ATOM 720 C C . ALA A 1 94 ? 6.166 -20.157 -1.855 1.00 50.62 94 ALA A C 1
ATOM 722 O O . ALA A 1 94 ? 5.067 -20.473 -1.405 1.00 50.62 94 ALA A O 1
ATOM 723 N N . LEU A 1 95 ? 6.531 -18.874 -1.976 1.00 56.34 95 LEU A N 1
ATOM 724 C CA . LEU A 1 95 ? 5.627 -17.770 -1.614 1.00 56.34 95 LEU A CA 1
ATOM 725 C C . LEU A 1 95 ? 4.554 -17.534 -2.680 1.00 56.34 95 LEU A C 1
ATOM 727 O O . LEU A 1 95 ? 3.409 -17.273 -2.327 1.00 56.34 95 LEU A O 1
ATOM 731 N N . THR A 1 96 ? 4.877 -17.721 -3.963 1.00 51.22 96 THR A N 1
ATOM 732 C CA . THR A 1 96 ? 3.885 -17.726 -5.050 1.00 51.22 96 THR A CA 1
ATOM 733 C C . THR A 1 96 ? 2.835 -18.812 -4.821 1.00 51.22 96 THR A C 1
ATOM 735 O O . THR A 1 96 ? 1.642 -18.538 -4.903 1.00 51.22 96 THR A O 1
ATOM 738 N N . GLN A 1 97 ? 3.264 -20.021 -4.445 1.00 50.66 97 GLN A N 1
ATOM 739 C CA . GLN A 1 97 ? 2.363 -21.125 -4.130 1.00 50.66 97 GLN A CA 1
ATOM 740 C C . GLN A 1 97 ? 1.506 -20.834 -2.888 1.00 50.66 97 GLN A C 1
ATOM 742 O O . GLN A 1 97 ? 0.300 -21.047 -2.927 1.00 50.66 97 GLN A O 1
ATOM 747 N N . GLN A 1 98 ? 2.078 -20.264 -1.823 1.00 54.62 98 GLN A N 1
ATOM 748 C CA . GLN A 1 98 ? 1.310 -19.882 -0.630 1.00 54.62 98 GLN A CA 1
ATOM 749 C C . GLN A 1 98 ? 0.334 -18.722 -0.871 1.00 54.62 98 GLN A C 1
ATOM 751 O O . GLN A 1 98 ? -0.716 -18.691 -0.245 1.00 54.62 98 GLN A O 1
ATOM 756 N N . ILE A 1 99 ? 0.645 -17.781 -1.765 1.00 53.03 99 ILE A N 1
ATOM 757 C CA . ILE A 1 99 ? -0.254 -16.679 -2.157 1.00 53.03 99 ILE A CA 1
ATOM 758 C C . ILE A 1 99 ? -1.416 -17.204 -3.009 1.00 53.03 99 ILE A C 1
ATOM 760 O O . ILE A 1 99 ? -2.534 -16.724 -2.863 1.00 53.03 99 ILE A O 1
ATOM 764 N N . VAL A 1 100 ? -1.167 -18.205 -3.859 1.00 49.94 100 VAL A N 1
ATOM 765 C CA . VAL A 1 100 ? -2.201 -18.889 -4.655 1.00 49.94 100 VAL A CA 1
ATOM 766 C C . VAL A 1 100 ? -3.073 -19.814 -3.792 1.00 49.94 100 VAL A C 1
ATOM 768 O O . VAL A 1 100 ? -4.272 -19.908 -4.028 1.00 49.94 100 VAL A O 1
ATOM 771 N N . GLU A 1 101 ? -2.501 -20.482 -2.784 1.00 49.91 101 GLU A N 1
ATOM 772 C CA . GLU A 1 101 ? -3.225 -21.357 -1.844 1.00 49.91 101 GLU A CA 1
ATOM 773 C C . GLU A 1 101 ? -3.931 -20.583 -0.718 1.00 49.91 101 GLU A C 1
ATOM 775 O O . GLU A 1 101 ? -4.911 -21.062 -0.142 1.00 49.91 101 GLU A O 1
ATOM 780 N N . ALA A 1 102 ? -3.459 -19.380 -0.386 1.00 50.09 102 ALA A N 1
ATOM 781 C CA . ALA A 1 102 ? -4.143 -18.495 0.537 1.00 50.09 102 ALA A CA 1
ATOM 782 C C . ALA A 1 102 ? -5.367 -17.881 -0.157 1.00 50.09 102 ALA A C 1
ATOM 784 O O . ALA A 1 102 ? -5.279 -16.831 -0.790 1.00 50.09 102 ALA A O 1
ATOM 785 N N . ASP A 1 103 ? -6.529 -18.491 0.081 1.00 43.16 103 ASP A N 1
ATOM 786 C CA . ASP A 1 103 ? -7.907 -18.043 -0.226 1.00 43.16 103 ASP A CA 1
ATOM 787 C C . ASP A 1 103 ? -8.247 -16.572 0.167 1.00 43.16 103 ASP A C 1
ATOM 789 O O . ASP A 1 103 ? -9.391 -16.130 0.068 1.00 43.16 103 ASP A O 1
ATOM 793 N N . GLY A 1 104 ? -7.280 -15.792 0.665 1.00 42.44 104 GLY A N 1
ATOM 794 C CA . GLY A 1 104 ? -7.407 -14.386 1.052 1.00 42.44 104 GLY A CA 1
ATOM 795 C C . GLY A 1 104 ? -6.840 -13.378 0.047 1.00 42.44 104 GLY A C 1
ATOM 796 O O . GLY A 1 104 ? -6.991 -12.173 0.266 1.00 42.44 104 GLY A O 1
ATOM 797 N N . VAL A 1 105 ? -6.191 -13.822 -1.034 1.00 47.25 105 VAL A N 1
ATOM 798 C CA . VAL A 1 105 ? -5.691 -12.922 -2.083 1.00 47.25 105 VAL A CA 1
ATOM 799 C C . VAL A 1 105 ? -6.803 -12.703 -3.101 1.00 47.25 105 VAL A C 1
ATOM 801 O O . VAL A 1 105 ? -7.019 -13.500 -4.008 1.00 47.25 105 VAL A O 1
ATOM 804 N N . LEU A 1 106 ? -7.540 -11.604 -2.938 1.00 50.09 106 LEU A N 1
ATOM 805 C CA . LEU A 1 106 ? -8.517 -11.169 -3.929 1.00 50.09 106 LEU A CA 1
ATOM 806 C C . LEU A 1 106 ? -7.771 -10.785 -5.212 1.0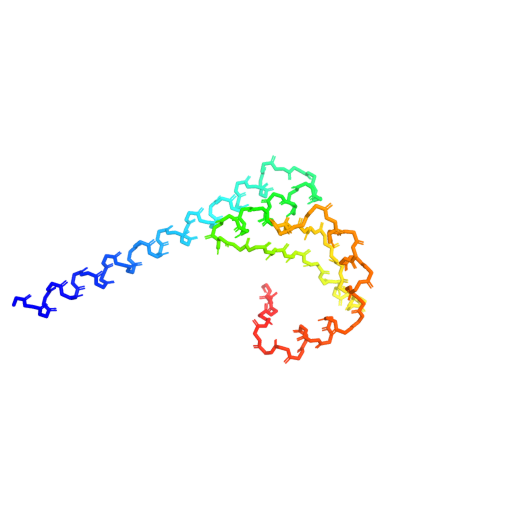0 50.09 106 LEU A C 1
ATOM 808 O O . LEU A 1 106 ? -7.176 -9.709 -5.294 1.00 50.09 106 LEU A O 1
ATOM 812 N N . ILE A 1 107 ? -7.805 -11.662 -6.216 1.00 53.06 107 ILE A N 1
ATOM 813 C CA . ILE A 1 107 ? -7.428 -11.296 -7.579 1.00 53.06 107 ILE A CA 1
ATOM 814 C C . ILE A 1 107 ? -8.453 -10.258 -8.038 1.00 53.06 107 ILE A C 1
ATOM 816 O O . ILE A 1 107 ? -9.632 -10.564 -8.206 1.00 53.06 107 ILE A O 1
ATOM 820 N N . TRP A 1 108 ? -8.019 -9.005 -8.181 1.00 45.81 108 TRP A N 1
ATOM 821 C CA . TRP A 1 108 ? -8.869 -7.951 -8.723 1.00 45.81 108 TRP A CA 1
ATOM 822 C C . TRP A 1 108 ? -9.047 -8.179 -10.229 1.00 45.81 108 TRP A C 1
ATOM 824 O O . TRP A 1 108 ? -8.172 -7.846 -11.038 1.00 45.81 108 TRP A O 1
ATOM 834 N N . GLU A 1 109 ? -10.173 -8.783 -10.597 1.00 42.00 109 GLU A N 1
ATOM 835 C CA . GLU A 1 109 ? -10.698 -8.745 -11.959 1.00 42.00 109 GLU A CA 1
ATOM 836 C C . GLU A 1 109 ? -11.295 -7.348 -12.166 1.00 42.00 109 GLU A C 1
ATOM 838 O O . GLU A 1 109 ? -12.240 -6.966 -11.478 1.00 42.00 109 GLU A O 1
ATOM 843 N N . GLY A 1 110 ? -10.634 -6.541 -13.001 1.00 37.41 110 GLY A N 1
ATOM 844 C CA . GLY A 1 110 ? -11.027 -5.154 -13.270 1.00 37.41 110 GLY A CA 1
ATOM 845 C C . GLY A 1 110 ? -12.389 -5.021 -13.930 1.00 37.41 110 GLY A C 1
ATOM 846 O O . GLY A 1 110 ? -12.810 -5.974 -14.621 1.00 37.41 110 GLY A O 1
#